Protein AF-V4U2C5-F1 (afdb_monomer_lite)

Foldseek 3Di:
DDDDDDDDDDDDDDDPDPDDDDDDDDDDDDPPPPPPDDPVRDPPPPQFLLNVQQVVCVVQVWDRKDWDWDADVPAIKIKIWTDDPPDTDIFIFDGDNDRVVNVSRRSVVVVVVVVVVVVVVD

Secondary structure (DSSP, 8-state):
--------------------------S-S---------GGG-------HHHHHHHHHHHTTPEEEEEEEEEETTEEEEEEEEE-SS-EEEEEPPPBSSHHHHHHHHHHHHHHHHHHHHTT--

Structure (mmCIF, N/CA/C/O backbone):
data_AF-V4U2C5-F1
#
_entry.id   AF-V4U2C5-F1
#
loop_
_atom_site.group_PDB
_atom_site.id
_atom_site.type_symbol
_atom_site.label_atom_id
_atom_site.label_alt_id
_atom_site.label_comp_id
_atom_site.label_asym_id
_atom_site.label_entity_id
_atom_site.label_seq_id
_atom_site.pdbx_PDB_ins_code
_atom_site.Cartn_x
_atom_site.Cartn_y
_atom_site.Cartn_z
_atom_site.occupancy
_atom_site.B_iso_or_equiv
_atom_site.auth_seq_id
_atom_site.auth_comp_id
_atom_site.auth_asym_id
_atom_site.auth_atom_id
_atom_site.pdbx_PDB_model_num
ATOM 1 N N . MET A 1 1 ? 44.629 58.855 62.955 1.00 37.31 1 MET A N 1
ATOM 2 C CA . MET A 1 1 ? 43.332 59.552 62.901 1.00 37.31 1 MET A CA 1
ATOM 3 C C . MET A 1 1 ? 42.658 59.045 61.649 1.00 37.31 1 MET A C 1
ATOM 5 O O . MET A 1 1 ? 43.159 59.319 60.570 1.00 37.31 1 MET A O 1
ATOM 9 N N . GLU A 1 2 ? 41.896 57.961 61.782 1.00 33.91 2 GLU A N 1
ATOM 10 C CA . GLU A 1 2 ? 40.467 57.966 62.180 1.00 33.91 2 GLU A CA 1
ATOM 11 C C . GLU A 1 2 ? 39.613 58.648 61.108 1.00 33.91 2 GLU A C 1
ATOM 13 O O . GLU A 1 2 ? 39.946 59.761 60.722 1.00 33.91 2 GLU A O 1
ATOM 18 N N . SER A 1 3 ? 38.494 58.129 60.614 1.00 38.91 3 SER A N 1
ATOM 19 C CA . SER A 1 3 ? 37.749 56.863 60.725 1.00 38.91 3 SER A CA 1
ATOM 20 C C . SER A 1 3 ? 36.553 56.994 59.744 1.00 38.91 3 SER A C 1
ATOM 22 O O . SER A 1 3 ? 36.403 58.046 59.124 1.00 38.91 3 SER A O 1
ATOM 24 N N . LEU A 1 4 ? 35.681 55.974 59.721 1.00 45.56 4 LEU A N 1
ATOM 25 C CA . LEU A 1 4 ? 34.312 55.906 59.169 1.00 45.56 4 LEU A CA 1
ATOM 26 C C . LEU A 1 4 ? 34.206 55.535 57.674 1.00 45.56 4 LEU A C 1
ATOM 28 O O . LEU A 1 4 ? 34.698 56.256 56.815 1.00 45.56 4 LEU A O 1
ATOM 32 N N . GLU A 1 5 ? 33.799 54.292 57.357 1.00 45.09 5 GLU A N 1
ATOM 33 C CA . GLU A 1 5 ? 32.395 53.807 57.194 1.00 45.09 5 GLU A CA 1
ATOM 34 C C . GLU A 1 5 ? 31.865 54.224 55.798 1.00 45.09 5 GLU A C 1
ATOM 36 O O . GLU A 1 5 ? 32.164 55.306 55.323 1.00 45.09 5 GLU A O 1
ATOM 41 N N . GLU A 1 6 ? 31.165 53.435 54.987 1.00 46.34 6 GLU A N 1
ATOM 42 C CA . GLU A 1 6 ? 30.129 52.458 55.279 1.00 46.34 6 GLU A CA 1
ATOM 43 C C . GLU A 1 6 ? 29.748 51.705 53.981 1.00 46.34 6 GLU A C 1
ATOM 45 O O . GLU A 1 6 ? 30.112 52.078 52.865 1.00 46.34 6 GLU A O 1
ATOM 50 N N . ASP A 1 7 ? 28.999 50.637 54.208 1.00 37.91 7 ASP A N 1
ATOM 51 C CA . ASP A 1 7 ? 28.252 49.713 53.358 1.00 37.91 7 ASP A CA 1
ATOM 52 C C . ASP A 1 7 ? 27.758 50.178 51.962 1.00 37.91 7 ASP A C 1
ATOM 54 O O . ASP A 1 7 ? 27.320 51.307 51.741 1.00 37.91 7 ASP A O 1
ATOM 58 N N . SER A 1 8 ? 27.710 49.246 51.004 1.00 57.03 8 SER A N 1
ATOM 59 C CA . SER A 1 8 ? 26.838 49.368 49.825 1.00 57.03 8 SER A CA 1
ATOM 60 C C . SER A 1 8 ? 26.223 48.019 49.464 1.00 57.03 8 SER A C 1
ATOM 62 O O . SER A 1 8 ? 26.748 47.235 48.674 1.00 57.03 8 SER A O 1
ATOM 64 N N . ASN A 1 9 ? 25.075 47.780 50.090 1.00 40.56 9 ASN A N 1
ATOM 65 C CA . ASN A 1 9 ? 24.095 46.740 49.816 1.00 40.56 9 ASN A CA 1
ATOM 66 C C . ASN A 1 9 ? 23.056 47.186 48.754 1.00 40.56 9 ASN A C 1
ATOM 68 O O . ASN A 1 9 ? 22.606 48.328 48.764 1.00 40.56 9 ASN A O 1
ATOM 72 N N . GLY A 1 10 ? 22.602 46.244 47.909 1.00 36.12 10 GLY A N 1
ATOM 73 C CA . GLY A 1 10 ? 21.434 46.351 47.007 1.00 36.12 10 GLY A CA 1
ATOM 74 C C . GLY A 1 10 ? 21.694 47.147 45.718 1.00 36.12 10 GLY A C 1
ATOM 75 O O . GLY A 1 10 ? 22.235 48.234 45.750 1.00 36.12 10 GLY A O 1
ATOM 76 N N . ILE A 1 11 ? 21.348 46.688 44.513 1.00 49.47 11 ILE A N 1
ATOM 77 C CA . ILE A 1 11 ? 19.975 46.502 44.038 1.00 49.47 11 ILE A CA 1
ATOM 78 C C . ILE A 1 11 ? 19.936 45.451 42.918 1.00 49.47 11 ILE A C 1
ATOM 80 O O . ILE A 1 11 ? 20.763 45.393 42.013 1.00 49.47 11 ILE A O 1
ATOM 84 N N . ARG A 1 12 ? 18.884 44.643 43.002 1.00 48.22 12 ARG A N 1
ATOM 85 C CA . ARG A 1 12 ? 18.412 43.645 42.048 1.00 48.22 12 ARG A CA 1
ATOM 86 C C . ARG A 1 12 ? 17.970 44.311 40.733 1.00 48.22 12 ARG A C 1
ATOM 88 O O . ARG A 1 12 ? 17.105 45.178 40.758 1.00 48.22 12 ARG A O 1
ATOM 95 N N . GLN A 1 13 ? 18.444 43.820 39.594 1.00 39.62 13 GLN A N 1
ATOM 96 C CA . GLN A 1 13 ? 17.690 43.839 38.333 1.00 39.62 13 GLN A CA 1
ATOM 97 C C . GLN A 1 13 ? 17.326 42.378 38.057 1.00 39.62 13 GLN A C 1
ATOM 99 O O . GLN A 1 13 ? 18.183 41.511 38.131 1.00 39.62 13 GLN A O 1
ATOM 104 N N . GLY A 1 14 ? 16.092 41.965 37.833 1.00 40.41 14 GLY A N 1
ATOM 105 C CA . GLY A 1 14 ? 14.934 42.659 37.301 1.00 40.41 14 GLY A CA 1
ATOM 106 C C . GLY A 1 14 ? 14.270 41.613 36.414 1.00 40.41 14 GLY A C 1
ATOM 107 O O . GLY A 1 14 ? 14.764 41.303 35.339 1.00 40.41 14 GLY A O 1
ATOM 108 N N . SER A 1 15 ? 13.239 40.985 36.968 1.00 41.66 15 SER A N 1
ATOM 109 C CA . SER A 1 15 ? 12.402 39.926 36.405 1.00 41.66 15 SER A CA 1
ATOM 110 C C . SER A 1 15 ? 12.064 40.118 34.918 1.00 41.66 15 SER A C 1
ATOM 112 O O . SER A 1 15 ? 11.473 41.133 34.560 1.00 41.66 15 SER A O 1
ATOM 114 N N . LEU A 1 16 ? 12.311 39.101 34.083 1.00 44.66 16 LEU A N 1
ATOM 115 C CA . LEU A 1 16 ? 11.386 38.780 32.993 1.00 44.66 16 LEU A CA 1
ATOM 116 C C . LEU A 1 16 ? 10.538 37.597 33.444 1.00 44.66 16 LEU A C 1
ATOM 118 O O . LEU A 1 16 ? 10.937 36.435 33.453 1.00 44.66 16 LEU A O 1
ATOM 122 N N . THR A 1 17 ? 9.365 37.996 33.900 1.00 44.78 17 THR A N 1
ATOM 123 C CA . THR A 1 17 ? 8.204 37.217 34.271 1.00 44.78 17 THR A CA 1
ATOM 124 C C . THR A 1 17 ? 7.891 36.207 33.169 1.00 44.78 17 THR A C 1
ATOM 126 O O . THR A 1 17 ? 7.493 36.602 32.077 1.00 44.78 17 THR A O 1
ATOM 129 N N . HIS A 1 18 ? 8.009 34.910 33.452 1.00 46.19 18 HIS A N 1
ATOM 130 C CA . HIS A 1 18 ? 7.076 33.968 32.848 1.00 46.19 18 HIS A CA 1
ATOM 131 C C . HIS A 1 18 ? 6.120 33.534 33.943 1.00 46.19 18 HIS A C 1
ATOM 133 O O . HIS A 1 18 ? 6.430 32.732 34.827 1.00 46.19 18 HIS A O 1
ATOM 139 N N . GLU A 1 19 ? 4.990 34.224 33.930 1.00 40.34 19 GLU A N 1
ATOM 140 C CA . GLU A 1 19 ? 3.877 34.008 34.817 1.00 40.34 19 GLU A CA 1
ATOM 141 C C . GLU A 1 19 ? 3.389 32.558 34.694 1.00 40.34 19 GLU A C 1
ATOM 143 O O . GLU A 1 19 ? 3.337 31.953 33.622 1.00 40.34 19 GLU A O 1
ATOM 148 N N . ARG A 1 20 ? 3.098 32.038 35.882 1.00 56.06 20 ARG A N 1
ATOM 149 C CA . ARG A 1 20 ? 2.306 30.867 36.285 1.00 56.06 20 ARG A CA 1
ATOM 150 C C . ARG A 1 20 ? 1.020 30.779 35.418 1.00 56.06 20 ARG A C 1
ATOM 152 O O . ARG A 1 20 ? 0.616 31.779 34.853 1.00 56.06 20 ARG A O 1
ATOM 159 N N . ILE A 1 21 ? 0.299 29.670 35.231 1.00 46.19 21 ILE A N 1
ATOM 160 C CA . ILE A 1 21 ? -0.469 28.848 36.191 1.00 46.19 21 ILE A CA 1
ATOM 161 C C . ILE A 1 21 ? -0.967 27.605 35.410 1.00 46.19 21 ILE A C 1
ATOM 163 O O . ILE A 1 21 ? -1.253 27.719 34.224 1.00 46.19 21 ILE A O 1
ATOM 167 N N . CYS A 1 22 ? -0.973 26.376 35.939 1.00 47.03 22 CYS A N 1
ATOM 168 C CA . CYS A 1 22 ? -2.128 25.696 36.568 1.00 47.03 22 CYS A CA 1
ATOM 169 C C . CYS A 1 22 ? -1.879 24.177 36.384 1.00 47.03 22 CYS A C 1
ATOM 171 O O . CYS A 1 22 ? -1.522 23.785 35.285 1.00 47.03 22 CYS A O 1
ATOM 173 N N . GLN A 1 23 ? -2.043 23.230 37.307 1.00 40.91 23 GLN A N 1
ATOM 174 C CA . GLN A 1 23 ? -2.715 23.171 38.599 1.00 40.91 23 GLN A CA 1
ATOM 175 C C . GLN A 1 23 ? -2.124 22.001 39.399 1.00 40.91 23 GLN A C 1
ATOM 177 O O . GLN A 1 23 ? -1.804 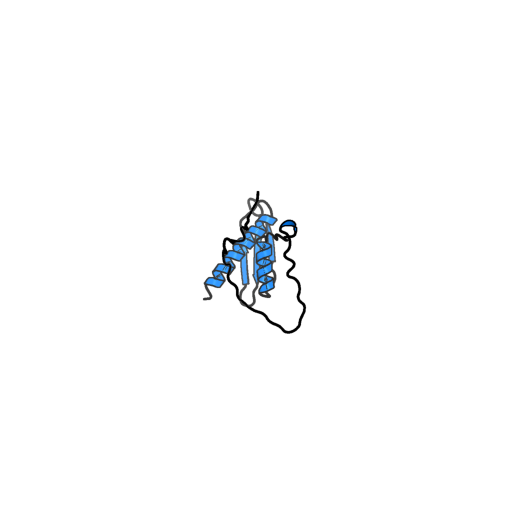20.948 38.849 1.00 40.91 23 GLN A O 1
ATOM 182 N N . GLN A 1 24 ? -2.041 22.189 40.714 1.00 56.88 24 GLN A N 1
ATOM 183 C CA . GLN A 1 24 ? -1.985 21.097 41.677 1.00 56.88 24 GLN A CA 1
ATOM 184 C C . GLN A 1 24 ? -3.188 20.171 41.470 1.00 56.88 24 GLN A C 1
ATOM 186 O O . GLN A 1 24 ? -4.326 20.620 41.557 1.00 56.88 24 G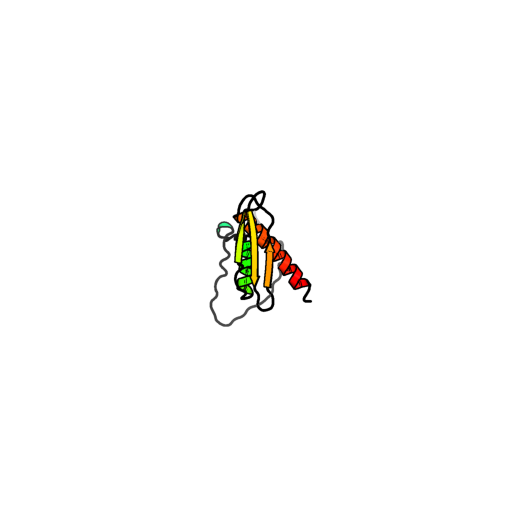LN A O 1
ATOM 191 N N . PHE A 1 25 ? -2.933 18.877 41.309 1.00 39.47 25 PHE A N 1
ATOM 192 C CA . PHE A 1 25 ? -3.856 17.848 41.772 1.00 39.47 25 PHE A CA 1
ATOM 193 C C . PHE A 1 25 ? -3.126 17.012 42.815 1.00 39.47 25 PHE A C 1
ATOM 195 O O . PHE A 1 25 ? -2.329 16.130 42.509 1.00 39.47 25 PHE A O 1
ATOM 202 N N . GLY A 1 26 ? -3.373 17.340 44.081 1.00 46.22 26 GLY A N 1
ATOM 203 C CA . GLY A 1 26 ? -3.094 16.434 45.179 1.00 46.22 26 GLY A CA 1
ATOM 204 C C . GLY A 1 26 ? -4.230 15.424 45.289 1.00 46.22 26 GLY A C 1
ATOM 205 O O . GLY A 1 26 ? -5.274 15.754 45.841 1.00 46.22 26 GLY A O 1
ATOM 206 N N . ASN A 1 27 ? -4.025 14.211 44.775 1.00 47.66 27 ASN A N 1
ATOM 207 C CA . ASN A 1 27 ? -4.380 12.958 45.451 1.00 47.66 27 ASN A CA 1
ATOM 208 C C . ASN A 1 27 ? -3.861 11.758 44.641 1.00 47.66 27 ASN A C 1
ATOM 210 O O . ASN A 1 27 ? -4.362 11.470 43.563 1.00 47.66 27 ASN A O 1
ATOM 214 N N . G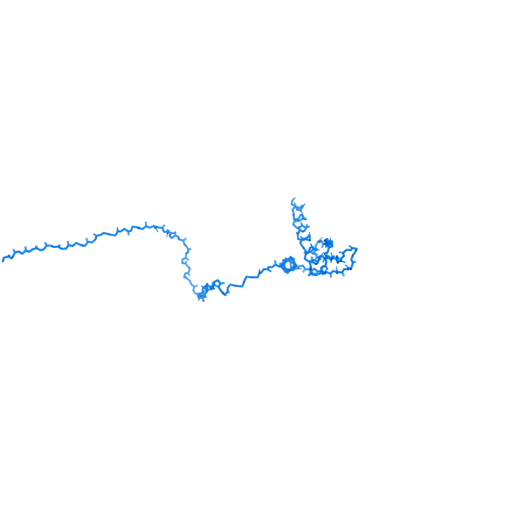LN A 1 28 ? -2.842 11.094 45.196 1.00 55.75 28 GLN A N 1
ATOM 215 C CA . GLN A 1 28 ? -2.423 9.705 44.965 1.00 55.75 28 GLN A CA 1
ATOM 216 C C . GLN A 1 28 ? -2.491 9.161 43.521 1.00 55.75 28 GLN A C 1
ATOM 218 O O . GLN A 1 28 ? -3.505 8.620 43.101 1.00 55.75 28 GLN A O 1
ATOM 223 N N . SER A 1 29 ? -1.365 9.158 42.804 1.00 55.44 29 SER A N 1
ATOM 224 C CA . SER A 1 29 ? -0.772 7.931 42.232 1.00 55.44 29 SER A CA 1
ATOM 225 C C . SER A 1 29 ? 0.419 8.277 41.333 1.00 55.44 29 SER A C 1
ATOM 227 O O . SER A 1 29 ? 0.373 9.235 40.574 1.00 55.44 29 SER A O 1
ATOM 229 N N . SER A 1 30 ? 1.502 7.510 41.495 1.00 56.47 30 SER A N 1
ATOM 230 C CA . SER A 1 30 ? 2.710 7.439 40.658 1.00 56.47 30 SER A CA 1
ATOM 231 C C . SER A 1 30 ? 3.114 8.726 39.918 1.00 56.47 30 SER A C 1
ATOM 233 O O . SER A 1 30 ? 2.739 8.943 38.767 1.00 56.47 30 SER A O 1
ATOM 235 N N . SER A 1 31 ? 3.964 9.546 40.545 1.00 51.38 31 SER A N 1
ATOM 236 C CA . SER A 1 31 ? 4.761 10.537 39.818 1.00 51.38 31 SER A CA 1
ATOM 237 C C . SER A 1 31 ? 5.731 9.799 38.891 1.00 51.38 31 SER A C 1
ATOM 239 O O . SER A 1 31 ? 6.884 9.571 39.248 1.00 51.38 31 SER A O 1
ATOM 241 N N . GLN A 1 32 ? 5.277 9.391 37.706 1.00 61.22 32 GLN A N 1
ATOM 242 C CA . GLN A 1 32 ? 6.196 9.094 36.617 1.00 61.22 32 GLN A CA 1
ATOM 243 C C . GLN A 1 32 ? 6.867 10.420 36.275 1.00 61.22 32 GLN A C 1
ATOM 245 O O . GLN A 1 32 ? 6.248 11.314 35.698 1.00 61.22 32 GLN A O 1
ATOM 250 N N . SER A 1 33 ? 8.116 10.588 36.706 1.00 64.31 33 SER A N 1
ATOM 251 C CA . SER A 1 33 ? 8.963 11.660 36.204 1.00 64.31 33 SER A CA 1
ATOM 252 C C . SER A 1 33 ? 8.890 11.621 34.681 1.00 64.31 33 SER A C 1
ATOM 254 O O . SER A 1 33 ? 9.184 10.585 34.084 1.00 64.31 33 SER A O 1
ATOM 256 N N . ILE A 1 34 ? 8.467 12.721 34.056 1.00 70.56 34 ILE A N 1
ATOM 257 C CA . ILE A 1 34 ? 8.572 12.871 32.607 1.00 70.56 34 ILE A CA 1
ATOM 258 C C . ILE A 1 34 ? 10.069 12.932 32.317 1.00 70.56 34 ILE A C 1
ATOM 260 O O . ILE A 1 34 ? 10.696 13.983 32.439 1.00 70.56 34 ILE A O 1
ATOM 264 N N . GLU A 1 35 ? 10.661 11.780 32.021 1.00 76.56 35 GLU A N 1
ATOM 265 C CA . GLU A 1 35 ? 12.060 11.688 31.642 1.00 76.56 35 GLU A CA 1
ATOM 266 C C . GLU A 1 35 ? 12.171 12.263 30.227 1.00 76.56 35 GLU A C 1
ATOM 268 O O . GLU A 1 35 ? 11.879 11.606 29.223 1.00 76.56 35 GLU A O 1
ATOM 273 N N . MET A 1 36 ? 12.475 13.560 30.149 1.00 79.25 36 MET A N 1
ATOM 274 C CA . MET A 1 36 ? 12.721 14.222 28.876 1.00 79.25 36 MET A CA 1
ATOM 275 C C . MET A 1 36 ? 13.985 13.618 28.266 1.00 79.25 36 MET A C 1
ATOM 277 O O . MET A 1 36 ? 15.093 13.857 28.744 1.00 79.25 36 MET A O 1
ATOM 281 N N . LYS A 1 37 ? 13.802 12.825 27.209 1.00 80.56 37 LYS A N 1
ATOM 282 C CA . LYS A 1 37 ? 14.900 12.206 26.464 1.00 80.56 37 LYS A CA 1
ATOM 283 C C . LYS A 1 37 ? 15.789 13.277 25.849 1.00 80.56 37 LYS A C 1
ATOM 285 O O . LYS A 1 37 ? 15.300 14.280 25.321 1.00 80.56 37 LYS A O 1
ATOM 290 N N . ARG A 1 38 ? 17.103 13.051 25.867 1.00 80.12 38 ARG A N 1
ATOM 291 C CA . ARG A 1 38 ? 18.045 13.909 25.138 1.00 80.12 38 ARG A CA 1
ATOM 292 C C . ARG A 1 38 ? 17.757 13.803 23.643 1.00 80.12 38 ARG A C 1
ATOM 294 O O . ARG A 1 38 ? 17.286 12.772 23.172 1.00 80.12 38 ARG A O 1
ATOM 301 N N . LEU A 1 39 ? 18.114 14.824 22.862 1.00 78.50 39 LEU A N 1
ATOM 302 C CA . LEU A 1 39 ? 17.981 14.752 21.400 1.00 78.50 39 LEU A CA 1
ATOM 303 C C . LEU A 1 39 ? 18.733 13.540 20.809 1.00 78.50 39 LEU A C 1
ATOM 305 O O . LEU A 1 39 ? 18.273 12.944 19.845 1.00 78.50 39 LEU A O 1
ATOM 309 N N . SER A 1 40 ? 19.843 13.123 21.428 1.00 76.94 40 SER A N 1
ATOM 310 C CA . SER A 1 40 ? 20.594 11.906 21.074 1.00 76.94 40 SER A CA 1
ATOM 311 C C . SER A 1 40 ? 19.840 10.596 21.335 1.00 76.94 40 SER A C 1
ATOM 313 O O . SER A 1 40 ? 20.199 9.563 20.785 1.00 76.94 40 SER A O 1
ATOM 315 N N . GLU A 1 41 ? 18.825 10.633 22.193 1.00 73.00 41 GLU A N 1
ATOM 316 C CA . GLU A 1 41 ? 17.950 9.513 22.562 1.00 73.00 41 GLU A CA 1
ATOM 317 C C . GLU A 1 41 ? 16.564 9.651 21.912 1.00 73.00 41 GLU A C 1
ATOM 319 O O . GLU A 1 41 ? 15.658 8.850 22.167 1.00 73.00 41 GLU A O 1
ATOM 324 N N . ALA A 1 42 ? 16.376 10.684 21.084 1.00 75.25 42 ALA A N 1
ATOM 325 C CA . ALA A 1 42 ? 15.148 10.880 20.346 1.00 75.25 42 ALA A CA 1
ATOM 326 C C . ALA A 1 42 ? 15.000 9.756 19.319 1.00 75.25 42 ALA A C 1
ATOM 328 O O . ALA A 1 42 ? 15.846 9.556 18.447 1.00 75.25 42 ALA A O 1
ATOM 329 N N . VAL A 1 43 ? 13.885 9.032 19.397 1.00 71.94 43 VAL A N 1
ATOM 330 C CA . VAL A 1 43 ? 13.503 8.079 18.356 1.00 71.94 43 VAL A CA 1
ATOM 331 C C . VAL A 1 43 ? 12.860 8.881 17.228 1.00 71.94 43 VAL A C 1
ATOM 333 O O . VAL A 1 43 ? 11.650 9.097 17.206 1.00 71.94 43 VAL A O 1
ATOM 336 N N . LEU A 1 44 ? 13.689 9.372 16.310 1.00 70.69 44 LEU A N 1
ATOM 337 C CA . LEU A 1 44 ? 13.240 10.077 15.113 1.00 70.69 44 LEU A CA 1
ATOM 338 C C . LEU A 1 44 ? 12.744 9.048 14.085 1.00 70.69 44 LEU A C 1
ATOM 340 O O . LEU A 1 44 ? 13.464 8.678 13.159 1.00 70.69 44 LEU A O 1
ATOM 344 N N . VAL A 1 45 ? 11.524 8.530 14.269 1.00 63.00 45 VAL A N 1
ATOM 345 C CA . VAL A 1 45 ? 10.901 7.648 13.271 1.00 63.00 45 VAL A CA 1
ATOM 346 C C . VAL A 1 45 ? 10.514 8.497 12.064 1.00 63.00 45 VAL A C 1
ATOM 348 O O . VAL A 1 45 ? 9.476 9.157 12.068 1.00 63.00 45 VAL A O 1
ATOM 351 N N . ASN A 1 46 ? 11.345 8.479 11.024 1.00 65.88 46 ASN A N 1
ATOM 352 C CA . ASN A 1 46 ? 10.947 8.982 9.716 1.00 65.88 46 ASN A CA 1
ATOM 353 C C . ASN A 1 46 ? 9.922 8.000 9.131 1.00 65.88 46 ASN A C 1
ATOM 355 O O . ASN A 1 46 ? 10.304 6.974 8.567 1.00 65.88 46 ASN A O 1
ATOM 359 N N . LYS A 1 47 ? 8.627 8.259 9.353 1.00 77.38 47 LYS A N 1
ATOM 360 C CA . LYS A 1 47 ? 7.562 7.409 8.819 1.00 77.38 47 LYS A CA 1
ATOM 361 C C . LYS A 1 47 ? 7.491 7.595 7.311 1.00 77.38 47 LYS A C 1
ATOM 363 O O . LYS A 1 47 ? 7.214 8.685 6.822 1.00 77.38 47 LYS A O 1
ATOM 368 N N . ASN A 1 48 ? 7.752 6.516 6.590 1.00 88.25 48 ASN A N 1
ATOM 369 C CA . ASN A 1 48 ? 7.592 6.480 5.145 1.00 88.25 48 ASN A CA 1
ATOM 370 C C . ASN A 1 48 ? 6.094 6.361 4.781 1.00 88.25 48 ASN A C 1
ATOM 372 O O . ASN A 1 48 ? 5.260 6.098 5.654 1.00 88.25 48 ASN A O 1
ATOM 376 N N . SER A 1 49 ? 5.719 6.563 3.515 1.00 91.75 49 SER A N 1
ATOM 377 C CA . SER A 1 49 ? 4.288 6.649 3.156 1.00 91.75 49 SER A CA 1
ATOM 378 C C . SER A 1 49 ? 3.533 5.341 3.408 1.00 91.75 49 SER A C 1
ATOM 380 O O . SER A 1 49 ? 2.343 5.363 3.719 1.00 91.75 49 SER A O 1
ATOM 382 N N . CYS A 1 50 ? 4.217 4.197 3.316 1.00 92.38 50 CYS A N 1
ATOM 383 C CA . CYS A 1 50 ? 3.619 2.906 3.652 1.00 92.38 50 CYS A CA 1
ATOM 384 C C . CYS A 1 50 ? 3.318 2.815 5.156 1.00 92.38 50 CYS A C 1
ATOM 386 O O . CYS A 1 50 ? 2.222 2.423 5.539 1.00 92.38 50 CYS A O 1
ATOM 388 N N . GLN A 1 51 ? 4.253 3.247 6.008 1.00 92.75 51 GLN A N 1
ATOM 389 C CA . GLN A 1 51 ? 4.083 3.230 7.465 1.00 92.75 51 GLN A CA 1
ATOM 390 C C . GLN A 1 51 ? 2.995 4.192 7.955 1.00 92.75 51 GLN A C 1
ATOM 392 O O . GLN A 1 51 ? 2.318 3.898 8.939 1.00 92.75 51 GLN A O 1
ATOM 397 N N . GLU A 1 52 ? 2.829 5.347 7.304 1.00 92.94 52 GLU A N 1
ATOM 398 C CA . GLU A 1 52 ? 1.714 6.255 7.599 1.00 92.94 52 GLU A CA 1
ATOM 399 C C . GLU A 1 52 ? 0.373 5.591 7.260 1.00 92.94 52 GLU A C 1
ATOM 401 O O . GLU A 1 52 ? -0.534 5.589 8.092 1.00 92.94 52 GLU A O 1
ATOM 406 N N . LEU A 1 53 ? 0.269 4.962 6.083 1.00 91.94 53 LEU A N 1
ATOM 407 C CA . LEU A 1 53 ? -0.949 4.272 5.654 1.00 91.94 53 LEU A CA 1
ATOM 408 C C . LEU A 1 53 ? -1.310 3.101 6.584 1.00 91.94 53 LEU A C 1
ATOM 410 O O . LEU A 1 53 ? -2.470 2.957 6.972 1.00 91.94 53 LEU A O 1
ATOM 414 N N . ASP A 1 54 ? -0.314 2.314 6.994 1.00 92.56 54 ASP A N 1
ATOM 415 C CA . ASP A 1 54 ? -0.480 1.225 7.963 1.00 92.56 54 ASP A CA 1
ATOM 416 C C . ASP A 1 54 ? -0.920 1.752 9.337 1.00 92.56 54 ASP A C 1
ATOM 418 O O . ASP A 1 54 ? -1.766 1.149 10.000 1.00 92.56 54 ASP A O 1
ATOM 422 N N . GLY A 1 55 ? -0.365 2.889 9.771 1.00 91.75 55 GLY A N 1
ATOM 423 C CA . GLY A 1 55 ? -0.749 3.560 11.012 1.00 91.75 55 GLY A CA 1
ATOM 424 C C . GLY A 1 55 ? -2.221 3.961 11.010 1.00 91.75 55 GLY A C 1
ATOM 425 O O . GLY A 1 55 ? -2.949 3.603 11.930 1.00 91.75 55 GLY A O 1
ATOM 426 N N . ILE A 1 56 ? -2.677 4.604 9.932 1.00 91.19 56 ILE A N 1
ATOM 427 C CA . ILE A 1 56 ? -4.085 4.988 9.761 1.00 91.19 56 ILE A CA 1
ATOM 428 C C . ILE A 1 56 ? -4.990 3.756 9.811 1.00 91.19 56 ILE A C 1
ATOM 430 O O . ILE A 1 56 ? -6.011 3.780 10.497 1.00 91.19 56 ILE A O 1
ATOM 434 N N . CYS A 1 57 ? -4.625 2.670 9.127 1.00 90.94 57 CYS 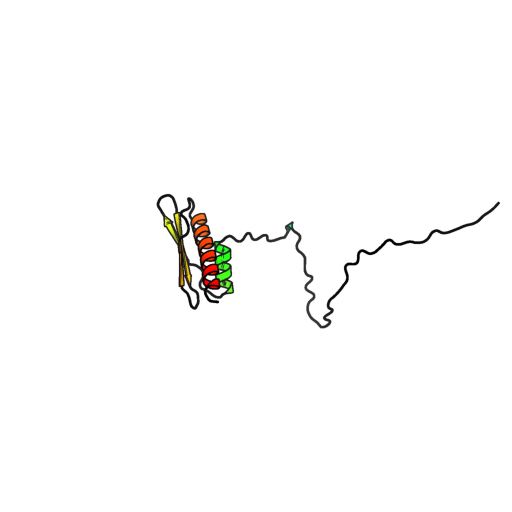A N 1
ATOM 435 C CA . CYS A 1 57 ? -5.437 1.454 9.148 1.00 90.94 57 CYS A CA 1
ATOM 436 C C . CYS A 1 57 ? -5.540 0.865 10.559 1.00 90.94 57 CYS A C 1
ATOM 438 O O . CYS A 1 57 ? -6.638 0.530 10.995 1.00 90.94 57 CYS A O 1
ATOM 440 N N . ASN A 1 58 ? -4.428 0.804 11.297 1.00 91.25 58 ASN A N 1
ATOM 441 C CA . ASN A 1 58 ? -4.424 0.311 12.675 1.00 91.25 58 ASN A CA 1
ATOM 442 C C . ASN A 1 58 ? -5.251 1.196 13.617 1.00 91.25 58 ASN A C 1
ATOM 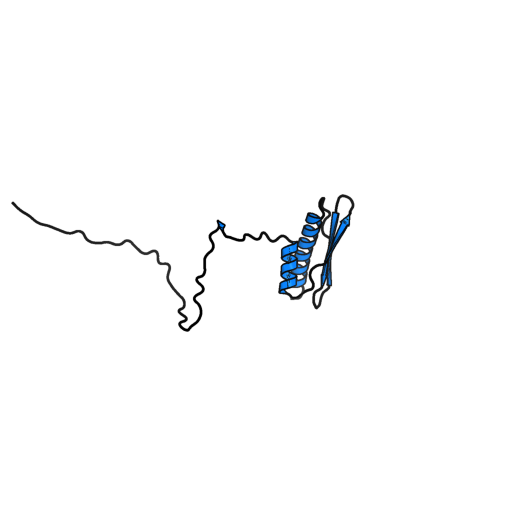444 O O . ASN A 1 58 ? -6.052 0.680 14.391 1.00 91.25 58 ASN A O 1
ATOM 448 N N . GLU A 1 59 ? -5.095 2.518 13.539 1.00 91.75 59 GLU A N 1
ATOM 449 C CA . GLU A 1 59 ? -5.831 3.469 14.383 1.00 91.75 59 GLU A CA 1
ATOM 450 C C . GLU A 1 59 ? -7.347 3.411 14.137 1.00 91.75 59 GLU A C 1
ATOM 452 O O . GLU A 1 59 ? -8.134 3.565 15.069 1.00 91.75 59 GLU A O 1
ATOM 457 N N . ASN A 1 60 ? -7.765 3.127 12.899 1.00 89.44 60 ASN A N 1
ATOM 458 C CA . ASN A 1 60 ? -9.175 3.054 12.509 1.00 89.44 60 ASN A CA 1
ATOM 459 C C . ASN A 1 60 ? -9.748 1.625 12.517 1.00 89.44 60 ASN A C 1
ATOM 461 O O . ASN A 1 60 ? -10.896 1.427 12.120 1.00 89.44 60 ASN A O 1
ATOM 465 N N . ASN A 1 61 ? -8.985 0.629 12.986 1.00 91.00 61 ASN A N 1
ATOM 466 C CA . ASN A 1 61 ? -9.358 -0.794 12.957 1.00 91.00 61 ASN A CA 1
ATOM 467 C C . ASN A 1 61 ? -9.748 -1.294 11.548 1.00 91.00 61 ASN A C 1
ATOM 469 O O . ASN A 1 61 ? -10.609 -2.162 11.392 1.00 91.00 61 ASN A O 1
ATOM 473 N N . TRP A 1 62 ? -9.129 -0.733 10.510 1.00 92.38 62 TRP A N 1
ATOM 474 C CA . TRP A 1 62 ? -9.288 -1.183 9.130 1.00 92.38 62 TRP A CA 1
ATOM 475 C C . TRP A 1 62 ? -8.336 -2.333 8.815 1.00 92.38 62 TRP A C 1
ATOM 477 O O . TRP A 1 62 ? -7.322 -2.547 9.482 1.00 92.38 62 TRP A O 1
ATOM 487 N N . ILE A 1 63 ? -8.650 -3.075 7.754 1.00 91.88 63 ILE A N 1
ATOM 488 C CA . ILE A 1 63 ? -7.769 -4.134 7.266 1.00 91.88 63 ILE A CA 1
ATOM 489 C C . ILE A 1 63 ? -6.501 -3.485 6.700 1.00 91.88 63 ILE A C 1
ATOM 491 O O . ILE A 1 63 ? -6.587 -2.528 5.928 1.00 91.88 63 ILE A O 1
ATOM 495 N N . LEU A 1 64 ? -5.331 -4.028 7.059 1.00 92.75 64 LEU A N 1
ATOM 496 C CA . LEU A 1 64 ? -4.049 -3.535 6.556 1.00 92.75 64 LEU A CA 1
ATOM 497 C C . LEU A 1 64 ? -4.005 -3.520 5.016 1.00 92.75 64 LEU A C 1
ATOM 499 O O . LEU A 1 64 ? -4.539 -4.425 4.361 1.00 92.75 64 LEU A O 1
ATOM 503 N N . PRO A 1 65 ? -3.343 -2.513 4.423 1.00 93.25 65 PRO A N 1
ATOM 504 C CA . PRO A 1 65 ? -3.300 -2.347 2.981 1.00 93.25 65 PRO A CA 1
ATOM 505 C C . PRO A 1 65 ? -2.593 -3.523 2.302 1.00 93.25 65 PRO A C 1
ATOM 507 O O . PRO A 1 65 ? -1.512 -3.965 2.693 1.00 93.25 65 PRO A O 1
ATOM 510 N N . THR A 1 66 ? -3.193 -4.019 1.221 1.00 95.50 66 THR A N 1
ATOM 511 C CA . THR A 1 66 ? -2.581 -5.056 0.384 1.00 95.50 66 THR A CA 1
ATOM 512 C C . THR A 1 66 ? -1.819 -4.407 -0.760 1.00 95.50 66 THR A C 1
ATOM 514 O O . THR A 1 66 ? -2.416 -3.732 -1.599 1.00 95.50 66 THR A O 1
ATOM 517 N N . TYR A 1 67 ? -0.512 -4.660 -0.825 1.00 94.50 67 TYR A N 1
ATOM 518 C CA . TYR A 1 67 ? 0.354 -4.194 -1.905 1.00 94.50 67 TYR A CA 1
ATOM 519 C C . TYR A 1 67 ? 0.610 -5.307 -2.918 1.00 94.50 67 TYR A C 1
ATOM 521 O O . TYR A 1 67 ? 1.035 -6.405 -2.559 1.00 94.50 67 TYR A O 1
ATOM 529 N N . ARG A 1 68 ? 0.420 -5.005 -4.200 1.00 95.50 68 ARG A N 1
ATOM 530 C CA . ARG A 1 68 ? 0.855 -5.844 -5.318 1.00 95.50 68 ARG A CA 1
ATOM 531 C C . ARG A 1 68 ? 1.823 -5.058 -6.173 1.00 95.50 68 ARG A C 1
ATOM 533 O O . ARG A 1 68 ? 1.470 -3.992 -6.655 1.00 95.50 68 ARG A O 1
ATOM 540 N N . VAL A 1 69 ? 3.027 -5.578 -6.358 1.00 95.25 69 VAL A N 1
ATOM 541 C CA . VAL A 1 69 ? 4.015 -4.974 -7.253 1.00 95.25 69 VAL A CA 1
ATOM 542 C C . VAL A 1 69 ? 4.093 -5.817 -8.510 1.00 95.25 69 VAL A C 1
ATOM 544 O O . VAL A 1 69 ? 4.254 -7.034 -8.429 1.00 95.25 69 VAL A O 1
ATOM 547 N N . SER A 1 70 ? 3.973 -5.169 -9.659 1.00 94.06 70 SER A N 1
ATOM 548 C CA . SER A 1 70 ? 4.111 -5.786 -10.972 1.00 94.06 70 SER A CA 1
ATOM 549 C C . SER A 1 70 ? 5.162 -5.041 -11.796 1.00 94.06 70 SER A C 1
ATOM 551 O O . SER A 1 70 ? 5.295 -3.822 -11.653 1.00 94.06 70 SER A O 1
ATOM 553 N N . PRO A 1 71 ? 5.902 -5.736 -12.673 1.00 94.38 71 PRO A N 1
ATOM 554 C CA . PRO A 1 71 ? 6.719 -5.071 -13.682 1.00 94.38 71 PRO A CA 1
ATOM 555 C C . PRO A 1 71 ? 5.825 -4.203 -14.579 1.00 94.38 71 PRO A C 1
ATOM 557 O O . PRO A 1 71 ? 4.725 -4.626 -14.938 1.00 94.38 71 PRO A O 1
ATOM 560 N N . SER A 1 72 ? 6.290 -3.013 -14.947 1.00 91.75 72 SER A N 1
ATOM 561 C CA . SER A 1 72 ? 5.661 -2.159 -15.958 1.00 91.75 72 SER A CA 1
ATOM 562 C C . SER A 1 72 ? 6.686 -1.745 -17.005 1.00 91.75 72 SER A C 1
ATOM 564 O O . SER A 1 72 ? 7.894 -1.900 -16.810 1.00 91.75 72 SER A O 1
ATOM 566 N N . ASP A 1 73 ? 6.211 -1.179 -18.112 1.00 85.06 73 ASP A N 1
ATOM 567 C CA . ASP A 1 73 ? 7.108 -0.562 -19.082 1.00 85.06 73 ASP A CA 1
ATOM 568 C C . ASP A 1 73 ? 7.895 0.567 -18.394 1.00 85.06 73 ASP A C 1
ATOM 570 O O . ASP A 1 73 ? 7.308 1.444 -17.756 1.00 85.06 73 ASP A O 1
ATOM 574 N N . GLY A 1 74 ? 9.224 0.471 -18.412 1.00 83.81 74 GLY A N 1
ATOM 575 C CA . GLY A 1 74 ? 10.115 1.411 -17.725 1.00 83.81 74 GLY A CA 1
ATOM 576 C C . GLY A 1 74 ? 10.328 1.207 -16.215 1.00 83.81 74 GLY A C 1
ATOM 577 O O . GLY A 1 74 ? 10.963 2.063 -15.601 1.00 83.81 74 GLY A O 1
ATOM 578 N N . GLY A 1 75 ? 9.864 0.111 -15.593 1.00 92.81 75 GLY A N 1
ATOM 579 C CA . GLY A 1 75 ? 10.199 -0.186 -14.192 1.00 92.81 75 GLY A CA 1
ATOM 580 C C . GLY A 1 75 ? 9.225 -1.111 -13.462 1.00 92.81 75 GLY A C 1
ATOM 581 O O . GLY A 1 75 ? 8.818 -2.156 -13.963 1.00 92.81 75 GLY A O 1
ATOM 582 N N . PHE A 1 76 ? 8.878 -0.737 -12.234 1.00 95.12 76 PHE A N 1
ATOM 583 C CA . PHE A 1 76 ? 7.923 -1.425 -11.376 1.00 95.12 76 PHE A CA 1
ATOM 584 C C . PHE A 1 76 ? 6.779 -0.484 -11.034 1.00 95.12 76 PHE A C 1
ATOM 586 O O . PHE A 1 76 ? 6.999 0.672 -10.678 1.00 95.12 76 PHE A O 1
ATOM 593 N N . GLN A 1 77 ? 5.563 -1.009 -11.061 1.00 95.75 77 GLN A N 1
ATOM 594 C CA . GLN A 1 77 ? 4.382 -0.312 -10.584 1.00 95.75 77 GLN A CA 1
ATOM 595 C C . GLN A 1 77 ? 3.788 -1.080 -9.411 1.00 95.75 77 GLN A C 1
ATOM 597 O O . GLN A 1 77 ? 3.698 -2.309 -9.434 1.00 95.75 77 GLN A O 1
ATOM 602 N N . ALA A 1 78 ? 3.378 -0.358 -8.373 1.00 96.69 78 ALA A N 1
ATOM 603 C CA . ALA A 1 78 ? 2.668 -0.948 -7.253 1.00 96.69 78 ALA A CA 1
ATOM 604 C C . ALA A 1 78 ? 1.195 -0.556 -7.288 1.00 96.69 78 ALA A C 1
ATOM 606 O O . ALA A 1 78 ? 0.837 0.573 -7.606 1.00 96.69 78 ALA A O 1
ATOM 607 N N . HIS A 1 79 ? 0.345 -1.494 -6.911 1.00 96.12 79 HIS A N 1
ATOM 608 C CA . HIS A 1 79 ? -1.063 -1.284 -6.662 1.00 96.12 79 HIS A CA 1
ATOM 609 C C . HIS A 1 79 ? -1.326 -1.529 -5.184 1.00 96.12 79 HIS A C 1
ATOM 611 O O . HIS A 1 79 ? -0.888 -2.541 -4.633 1.00 96.12 79 HIS A O 1
ATOM 617 N N . VAL A 1 80 ? -2.038 -0.613 -4.542 1.00 95.62 80 VAL A N 1
ATOM 618 C CA . VAL A 1 80 ? -2.436 -0.734 -3.143 1.00 95.62 80 VAL A CA 1
ATOM 619 C C . VAL A 1 80 ? -3.951 -0.786 -3.057 1.00 95.62 80 VAL A C 1
ATOM 621 O O . VAL A 1 80 ? -4.653 -0.030 -3.725 1.00 95.62 80 VAL A O 1
ATOM 624 N N . THR A 1 81 ? -4.464 -1.719 -2.264 1.00 95.12 81 THR A N 1
ATOM 625 C CA . THR A 1 81 ? -5.896 -1.866 -1.990 1.00 95.12 81 THR A CA 1
ATOM 626 C C . THR A 1 81 ? -6.129 -1.749 -0.497 1.00 95.12 81 THR A C 1
ATOM 628 O O . THR A 1 81 ? -5.448 -2.419 0.279 1.00 95.12 81 THR A O 1
ATOM 631 N N . MET A 1 82 ? -7.096 -0.921 -0.112 1.00 92.12 82 MET A N 1
ATOM 632 C CA . MET A 1 82 ? -7.559 -0.787 1.263 1.00 92.12 82 MET A CA 1
ATOM 633 C C . MET A 1 82 ? -9.042 -1.091 1.370 1.00 92.12 82 MET A C 1
ATOM 635 O O . MET A 1 82 ? -9.818 -0.783 0.461 1.00 92.12 82 MET A O 1
ATOM 639 N N . LYS A 1 83 ? -9.420 -1.662 2.511 1.00 90.50 83 LYS A N 1
ATOM 640 C CA . LYS A 1 83 ? -10.804 -1.975 2.851 1.00 90.50 83 LYS A CA 1
ATOM 641 C C . LYS A 1 83 ? -11.102 -1.441 4.246 1.00 90.50 83 LYS A C 1
ATOM 643 O O . LYS A 1 83 ? -10.471 -1.866 5.215 1.00 90.50 83 LYS A O 1
ATOM 648 N N . GLY A 1 84 ? -12.033 -0.499 4.311 1.00 87.56 84 GLY A N 1
ATOM 649 C CA . GLY A 1 84 ? -12.667 -0.037 5.537 1.00 87.56 84 GLY A CA 1
ATOM 650 C C . GLY A 1 84 ? -13.994 -0.757 5.779 1.00 87.56 84 GLY A C 1
ATOM 651 O O . GLY A 1 84 ? -14.320 -1.739 5.113 1.00 87.56 84 GLY A O 1
ATOM 652 N N . ILE A 1 85 ? -14.762 -0.258 6.747 1.00 86.44 85 ILE A N 1
ATOM 653 C CA . ILE A 1 85 ? -16.072 -0.819 7.120 1.00 86.44 85 ILE A CA 1
ATOM 654 C C . ILE A 1 85 ? -17.120 -0.539 6.034 1.00 86.44 85 ILE A C 1
ATOM 656 O O . ILE A 1 85 ? -17.954 -1.387 5.730 1.00 86.44 85 ILE A O 1
ATOM 660 N N . ASP A 1 86 ? -17.063 0.651 5.451 1.00 86.94 86 ASP A N 1
ATOM 661 C CA . ASP A 1 86 ? -18.043 1.217 4.525 1.00 86.94 86 ASP A CA 1
ATOM 662 C C . ASP A 1 86 ? -17.457 1.518 3.138 1.00 86.94 86 ASP A C 1
ATOM 664 O O . ASP A 1 86 ? -18.186 1.903 2.224 1.00 86.94 86 ASP A O 1
ATOM 668 N N . PHE A 1 87 ? -16.150 1.314 2.948 1.00 88.25 87 PHE A N 1
ATOM 669 C CA . PHE A 1 87 ? -15.483 1.590 1.682 1.00 88.25 87 PHE A CA 1
ATOM 670 C C . PHE A 1 87 ? -14.447 0.532 1.307 1.00 88.25 87 PHE A C 1
ATOM 672 O O . PHE A 1 87 ? -13.751 -0.046 2.139 1.00 88.25 87 PHE A O 1
ATOM 679 N N . GLU A 1 88 ? -14.279 0.351 0.004 1.00 92.44 88 GLU A N 1
ATOM 680 C CA . GLU A 1 88 ? -13.138 -0.331 -0.588 1.00 92.44 88 GLU A CA 1
ATOM 681 C C . GLU A 1 88 ? -12.545 0.602 -1.637 1.00 92.44 88 GLU A C 1
ATOM 683 O O . GLU A 1 88 ? -13.247 1.101 -2.519 1.00 92.44 88 GLU A O 1
ATOM 688 N N . CYS A 1 89 ? -11.247 0.868 -1.537 1.00 91.94 89 CYS A N 1
ATOM 689 C CA . CYS A 1 89 ? -10.567 1.698 -2.511 1.00 91.94 89 CYS A CA 1
ATOM 690 C C . CYS A 1 89 ? -9.218 1.109 -2.886 1.00 91.94 89 CYS A C 1
ATOM 692 O O . CYS A 1 89 ? -8.415 0.710 -2.042 1.00 91.94 89 CYS A O 1
ATOM 694 N N . SER A 1 90 ? -8.944 1.120 -4.182 1.00 94.19 90 SER A N 1
ATOM 695 C CA . SER A 1 90 ? -7.650 0.755 -4.727 1.00 94.19 90 SER A CA 1
ATOM 696 C C . SER A 1 90 ? -7.020 1.934 -5.462 1.00 94.19 90 SER A C 1
ATOM 698 O O . SER A 1 90 ? -7.711 2.885 -5.861 1.00 94.19 90 SER A O 1
ATOM 700 N N . ASN A 1 91 ? -5.695 1.925 -5.554 1.00 94.56 91 ASN A N 1
ATOM 701 C CA . ASN A 1 91 ? -4.944 2.932 -6.280 1.00 94.56 91 ASN A CA 1
ATOM 702 C C . ASN A 1 91 ? -3.624 2.366 -6.804 1.00 94.56 91 ASN A C 1
ATOM 704 O O . ASN A 1 91 ? -2.986 1.546 -6.141 1.00 94.56 91 ASN A O 1
ATOM 708 N N . ALA A 1 92 ? -3.210 2.825 -7.981 1.00 94.44 92 ALA A N 1
ATOM 709 C CA . ALA A 1 92 ? -1.902 2.518 -8.540 1.00 94.44 92 ALA A CA 1
ATOM 710 C C . ALA A 1 92 ? -0.924 3.657 -8.230 1.00 94.44 92 ALA A C 1
ATOM 712 O O . ALA A 1 92 ? -1.295 4.827 -8.279 1.00 94.44 92 ALA A O 1
ATOM 713 N N . GLY A 1 93 ? 0.310 3.291 -7.906 1.00 92.94 93 GLY A N 1
ATOM 714 C CA . GLY A 1 93 ? 1.449 4.196 -7.855 1.00 92.94 93 GLY A CA 1
ATOM 715 C C . GLY A 1 93 ? 1.961 4.547 -9.245 1.00 92.94 93 GLY A C 1
ATOM 716 O O . GLY A 1 93 ? 1.620 3.901 -10.242 1.00 92.94 93 GLY A O 1
ATOM 717 N N . ASP A 1 94 ? 2.844 5.532 -9.288 1.00 93.50 94 ASP A N 1
ATOM 718 C CA . ASP A 1 94 ? 3.631 5.833 -10.474 1.00 93.50 94 ASP A CA 1
ATOM 719 C C . ASP A 1 94 ? 4.685 4.735 -10.702 1.00 93.50 94 ASP A C 1
ATOM 721 O O . ASP A 1 94 ? 5.201 4.161 -9.733 1.00 93.50 94 ASP A O 1
ATOM 725 N N . PRO A 1 95 ? 5.041 4.433 -11.962 1.00 93.12 95 PRO A N 1
ATOM 726 C CA . PRO A 1 95 ? 6.171 3.568 -12.268 1.00 93.12 95 PRO A CA 1
ATOM 727 C C . PRO A 1 95 ? 7.468 4.117 -11.668 1.00 93.12 95 PRO A C 1
ATOM 729 O O . PRO A 1 95 ? 7.808 5.291 -11.836 1.00 93.12 95 PRO A O 1
ATOM 732 N N . ARG A 1 96 ? 8.215 3.261 -10.972 1.00 94.25 96 ARG A N 1
ATOM 733 C CA . ARG A 1 96 ? 9.529 3.590 -10.410 1.00 94.25 96 ARG A CA 1
ATOM 734 C C . ARG A 1 96 ? 10.546 2.524 -10.773 1.00 94.25 96 ARG A C 1
ATOM 736 O O . ARG A 1 96 ? 10.202 1.363 -10.971 1.00 94.25 96 ARG A O 1
ATOM 743 N N . SER A 1 97 ? 11.818 2.899 -10.793 1.00 92.56 97 SER A N 1
ATOM 744 C CA . SER A 1 97 ? 12.913 1.972 -11.104 1.00 92.56 97 SER A CA 1
ATOM 745 C C . SER A 1 97 ? 13.081 0.873 -10.049 1.00 92.56 97 SER A C 1
ATOM 747 O O . SER A 1 97 ? 13.641 -0.180 -10.340 1.00 92.56 97 SER A O 1
ATOM 749 N N . ASN A 1 98 ? 12.594 1.104 -8.827 1.00 92.94 98 ASN A N 1
ATOM 750 C CA . ASN A 1 98 ? 12.738 0.207 -7.688 1.00 92.94 98 ASN A CA 1
ATOM 751 C C . ASN A 1 98 ? 11.358 -0.184 -7.117 1.00 92.94 98 ASN A C 1
ATOM 753 O O . ASN A 1 98 ? 10.527 0.699 -6.879 1.00 92.94 98 ASN A O 1
ATOM 757 N N . PRO A 1 99 ? 11.096 -1.473 -6.821 1.00 92.81 99 PRO A N 1
ATOM 758 C CA . PRO A 1 99 ? 9.810 -1.920 -6.280 1.00 92.81 99 PRO A CA 1
ATOM 759 C C . PRO A 1 99 ? 9.434 -1.264 -4.944 1.00 92.81 99 PRO A C 1
ATOM 761 O O . PRO A 1 99 ? 8.250 -1.045 -4.688 1.00 92.81 99 PRO A O 1
ATOM 764 N N . HIS A 1 100 ? 10.408 -0.928 -4.091 1.00 92.25 100 HIS A N 1
ATOM 765 C CA . HIS A 1 100 ? 10.127 -0.223 -2.835 1.00 92.25 100 HIS A CA 1
ATOM 766 C C . HIS A 1 100 ? 9.595 1.192 -3.096 1.00 92.25 100 HIS A C 1
ATOM 768 O O . HIS A 1 100 ? 8.574 1.577 -2.537 1.00 92.25 100 HIS A O 1
ATOM 774 N N . GLU A 1 101 ? 10.227 1.940 -4.001 1.00 93.31 101 GLU A N 1
ATOM 775 C CA . GLU A 1 101 ? 9.767 3.283 -4.377 1.00 93.31 101 GLU A CA 1
ATOM 776 C C . GLU A 1 101 ? 8.391 3.257 -5.046 1.00 93.31 101 GLU A C 1
ATOM 778 O O . GLU A 1 101 ? 7.577 4.148 -4.814 1.00 93.31 101 GLU A O 1
ATOM 783 N N . ALA A 1 102 ? 8.109 2.228 -5.850 1.00 95.25 102 ALA A N 1
ATOM 784 C CA . ALA A 1 102 ? 6.792 2.044 -6.450 1.00 95.25 102 ALA A CA 1
ATOM 785 C C . ALA A 1 102 ? 5.713 1.860 -5.369 1.00 95.25 102 ALA A C 1
ATOM 787 O O . ALA A 1 102 ? 4.644 2.466 -5.451 1.00 95.25 102 ALA A O 1
ATOM 788 N N . ARG A 1 103 ? 6.000 1.068 -4.322 1.00 95.12 103 ARG A N 1
ATOM 789 C CA . ARG A 1 103 ? 5.096 0.892 -3.168 1.00 95.12 103 ARG A CA 1
ATOM 790 C C . ARG A 1 103 ? 4.883 2.192 -2.410 1.00 95.12 103 ARG A C 1
ATOM 792 O O . ARG A 1 103 ? 3.743 2.504 -2.079 1.00 95.12 103 ARG A O 1
ATOM 799 N N . GLU A 1 104 ? 5.953 2.940 -2.168 1.00 94.88 104 GLU A N 1
ATOM 800 C CA . GLU A 1 104 ? 5.874 4.245 -1.513 1.00 94.88 104 GLU A CA 1
ATOM 801 C C . GLU A 1 104 ? 5.011 5.221 -2.308 1.00 94.88 104 GLU A C 1
ATOM 803 O O . GLU A 1 104 ? 4.092 5.803 -1.741 1.00 94.88 104 GLU A O 1
ATOM 808 N N . SER A 1 105 ? 5.225 5.324 -3.623 1.00 94.94 105 SER A N 1
ATOM 809 C CA . SER A 1 105 ? 4.398 6.151 -4.511 1.00 94.94 105 SER A CA 1
ATOM 810 C C . SER A 1 105 ? 2.920 5.749 -4.439 1.00 94.94 105 SER A C 1
ATOM 812 O O . SER A 1 105 ? 2.055 6.601 -4.224 1.00 94.94 105 SER A O 1
ATOM 814 N N . ALA A 1 106 ? 2.617 4.448 -4.524 1.00 96.25 106 ALA A N 1
ATOM 815 C CA . ALA A 1 106 ? 1.246 3.956 -4.396 1.00 96.25 106 ALA A CA 1
ATOM 816 C C . ALA A 1 106 ? 0.622 4.328 -3.040 1.00 96.25 106 ALA A C 1
ATOM 818 O O . ALA A 1 106 ? -0.537 4.745 -2.988 1.00 96.25 106 ALA A O 1
ATOM 819 N N . ALA A 1 107 ? 1.389 4.221 -1.951 1.00 95.56 107 ALA A N 1
ATOM 820 C CA . ALA A 1 107 ? 0.942 4.600 -0.616 1.00 95.56 107 ALA A CA 1
ATOM 821 C C . ALA A 1 107 ? 0.678 6.111 -0.504 1.00 95.56 107 ALA A C 1
ATOM 823 O O . ALA A 1 107 ? -0.392 6.499 -0.037 1.00 95.56 107 ALA A O 1
ATOM 824 N N . SER A 1 108 ? 1.583 6.966 -0.994 1.00 95.38 108 SER A N 1
ATOM 825 C CA . SER A 1 108 ? 1.401 8.424 -0.985 1.00 95.38 108 SER A CA 1
ATOM 826 C C . SER A 1 108 ? 0.141 8.843 -1.745 1.00 95.38 108 SER A C 1
ATOM 828 O O . SER A 1 108 ? -0.648 9.659 -1.263 1.00 95.38 108 SER A O 1
ATOM 830 N N . LEU A 1 109 ? -0.093 8.254 -2.923 1.00 95.44 109 LEU A N 1
ATOM 831 C CA . LEU A 1 109 ? -1.290 8.547 -3.708 1.00 95.44 109 LEU A CA 1
ATOM 832 C C . LEU A 1 109 ? -2.561 8.018 -3.027 1.00 95.44 109 LEU A C 1
ATOM 834 O O . LEU A 1 109 ? -3.610 8.660 -3.102 1.00 95.44 109 LEU A O 1
ATOM 838 N N . MET A 1 110 ? -2.494 6.869 -2.347 1.00 95.38 110 MET A N 1
ATOM 839 C CA . MET A 1 110 ? -3.618 6.354 -1.560 1.00 95.38 110 MET A CA 1
ATOM 840 C C . MET A 1 110 ? -3.958 7.272 -0.380 1.00 95.38 110 MET A C 1
ATOM 842 O O . MET A 1 110 ? -5.128 7.589 -0.186 1.00 95.38 110 MET A O 1
ATOM 846 N N . LEU A 1 111 ? -2.962 7.784 0.348 1.00 94.00 111 LEU A N 1
ATOM 847 C CA . LEU A 1 111 ? -3.169 8.775 1.412 1.00 94.00 111 LEU A CA 1
ATOM 848 C C . LEU A 1 111 ? -3.880 10.026 0.885 1.00 94.00 111 LEU A C 1
ATOM 850 O O . LEU A 1 111 ? -4.853 10.494 1.478 1.00 94.00 111 LEU A O 1
ATOM 854 N N . ALA A 1 112 ? -3.443 10.546 -0.265 1.00 93.56 112 ALA A N 1
ATOM 855 C CA . ALA A 1 112 ? -4.097 11.683 -0.906 1.00 93.56 112 ALA A CA 1
ATOM 856 C C . ALA A 1 112 ? -5.554 11.368 -1.294 1.00 93.56 112 ALA A C 1
ATOM 858 O O . ALA A 1 112 ? -6.442 12.199 -1.091 1.00 93.56 112 ALA A O 1
ATOM 859 N N . LYS A 1 113 ? -5.819 10.163 -1.815 1.00 93.19 113 LYS A N 1
ATOM 860 C CA . LYS A 1 113 ? -7.174 9.700 -2.145 1.00 93.19 113 LYS A CA 1
ATOM 861 C C . LYS A 1 113 ? -8.065 9.621 -0.904 1.00 93.19 113 LYS A C 1
ATOM 863 O O . LYS A 1 113 ? -9.179 10.135 -0.951 1.00 93.19 113 LYS A O 1
ATOM 868 N N . LEU A 1 114 ? -7.571 9.060 0.200 1.00 90.75 114 LEU A N 1
ATOM 869 C CA . LEU A 1 114 ? -8.310 8.974 1.464 1.00 90.75 114 LEU A CA 1
ATOM 870 C C . LEU A 1 114 ? -8.663 10.355 2.010 1.00 90.75 114 LEU A C 1
ATOM 872 O O . LEU A 1 114 ? -9.817 10.597 2.351 1.00 90.75 114 LEU A O 1
ATOM 876 N N . ARG A 1 115 ? -7.702 11.287 2.018 1.00 91.62 115 ARG A N 1
ATOM 877 C CA . ARG A 1 115 ? -7.941 12.674 2.449 1.00 91.62 115 ARG A CA 1
ATOM 878 C C . ARG A 1 115 ? -9.028 13.339 1.603 1.00 91.62 115 ARG A C 1
ATOM 880 O O . ARG A 1 115 ? -9.926 13.966 2.149 1.00 91.62 115 ARG A O 1
ATOM 887 N N . ARG A 1 116 ? -8.995 13.144 0.279 1.00 90.69 116 ARG A N 1
ATOM 888 C CA . ARG A 1 116 ? -10.038 13.653 -0.627 1.00 90.69 116 ARG A CA 1
ATOM 889 C C . ARG A 1 116 ? -11.398 13.026 -0.347 1.00 90.69 116 ARG A C 1
ATOM 891 O O . ARG A 1 116 ? -12.372 13.760 -0.299 1.00 90.69 116 ARG A O 1
ATOM 898 N N . MET A 1 117 ? -11.472 11.708 -0.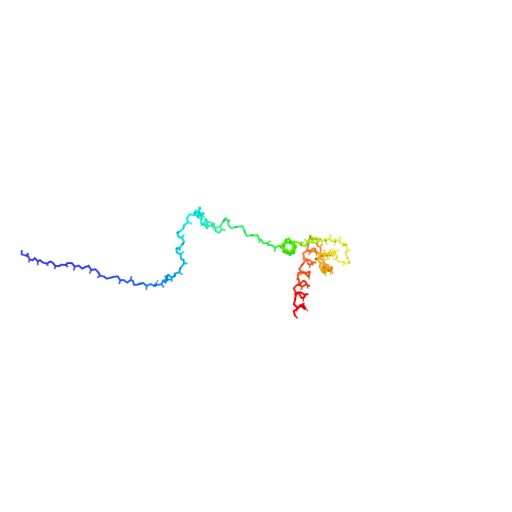162 1.00 89.06 117 MET A N 1
ATOM 899 C CA . MET A 1 117 ? -12.727 11.022 0.164 1.00 89.06 117 MET A CA 1
ATOM 900 C C . MET A 1 117 ? -13.318 11.538 1.477 1.00 89.06 117 MET A C 1
ATOM 902 O O . MET A 1 117 ? -14.494 11.880 1.509 1.00 89.06 117 MET A O 1
ATOM 906 N N . ALA A 1 118 ? -12.493 11.687 2.515 1.00 87.25 118 ALA A N 1
ATOM 907 C CA . ALA A 1 118 ? -12.920 12.239 3.797 1.00 87.25 118 ALA A CA 1
ATOM 908 C C . ALA A 1 118 ? -13.502 13.658 3.653 1.00 87.25 118 ALA A C 1
ATOM 910 O O . ALA A 1 118 ? -14.512 13.968 4.272 1.00 87.25 118 ALA A O 1
ATOM 911 N N . SER A 1 119 ? -12.928 14.500 2.785 1.00 87.00 119 SER A N 1
ATOM 912 C CA . SER A 1 119 ? -13.450 15.849 2.514 1.00 87.00 119 SER A CA 1
ATOM 913 C C . SER A 1 119 ? -14.732 15.895 1.670 1.00 87.00 119 SER A C 1
ATOM 915 O O . SER A 1 119 ? -15.301 16.970 1.525 1.00 87.00 119 SER A O 1
ATOM 917 N N . GLN A 1 120 ? -15.166 14.791 1.053 1.00 77.69 120 GLN A N 1
ATOM 918 C CA . GLN A 1 120 ? -16.400 14.737 0.247 1.00 77.69 120 GLN A CA 1
ATOM 919 C C . GLN A 1 120 ? -17.601 14.167 1.017 1.00 77.69 120 GLN A C 1
ATOM 921 O O . GLN A 1 120 ? -18.714 14.213 0.507 1.00 77.69 120 GLN A O 1
ATOM 926 N N . ILE A 1 121 ? -17.383 13.613 2.214 1.00 66.62 121 ILE A N 1
ATOM 927 C CA . ILE A 1 121 ? -18.424 12.975 3.043 1.00 66.62 121 ILE A CA 1
ATOM 928 C C . ILE A 1 121 ? -19.022 13.979 4.060 1.00 66.62 121 ILE A C 1
ATOM 930 O O . ILE A 1 121 ? -19.761 13.597 4.962 1.00 66.62 121 ILE A O 1
ATOM 934 N N . GLN A 1 122 ? -18.719 15.274 3.917 1.00 48.75 122 GLN A N 1
ATOM 935 C CA . GLN A 1 122 ? -19.135 16.330 4.845 1.00 48.75 122 GLN A CA 1
ATOM 936 C C . GLN A 1 122 ? -20.393 17.077 4.393 1.00 48.75 122 GLN A C 1
ATOM 938 O O . GLN A 1 122 ? -20.509 17.362 3.180 1.00 48.75 122 GLN A O 1
#

Sequence (122 aa):
MESLEEDSNGIRQGSLTHERICQQFGNQSSSQSIEMKRLSEAVLVNKNSCQELDGICNENNWILPTYRVSPSDGGFQAHVTMKGIDFECSNAGDPRSNPHEARESAASLMLAKLRRMASQIQ

Organism: Citrus clementina (NCBI:txid85681)

pLDDT: mean 77.31, std 20.55, range [33.91, 96.69]

Radius of gyration: 29.71 Å; chains: 1; bounding box: 62×65×82 Å